Protein AF-A0A351H7L9-F1 (afdb_monomer_lite)

Secondary structure (DSSP, 8-state):
-------------HHHHHHHHH-HHHHHHIIIIIHHHHTT----GGGS-TTS--HHHHHHHHHHIIIIITTTSHHHHHHHHHHHHHHTSPPS-------

pLDDT: mean 80.93, std 16.62, range [38.44, 97.56]
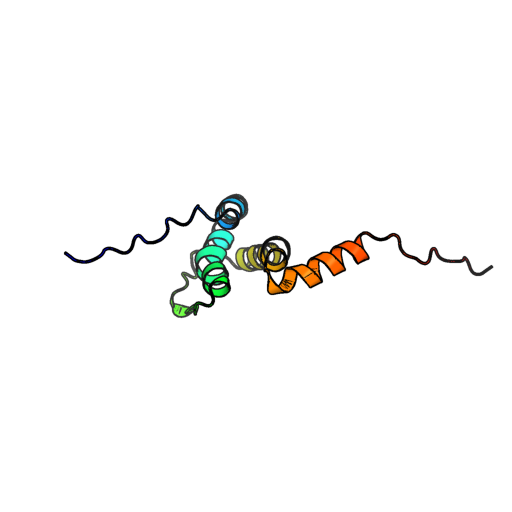
Foldseek 3Di:
DDPPPPDPPPDPDPLLVVVVVVDQLLSLCCVQPVVCVLVVHDHDPVPRDPVRHDPVSVVVNVVCCVPPPVCPDPVCVVVNVVVVVVVPDDPPDDDPPPD

Radius of gyration: 19.95 Å; chains: 1; bounding box: 70×56×25 Å

Structure (mmCIF, N/CA/C/O backbone):
data_AF-A0A351H7L9-F1
#
_entry.id   AF-A0A351H7L9-F1
#
loop_
_atom_site.group_PDB
_atom_site.id
_atom_site.type_symbol
_atom_site.label_atom_id
_atom_site.label_alt_id
_atom_site.label_comp_id
_atom_site.label_asym_id
_atom_site.label_entity_id
_atom_site.label_seq_id
_atom_site.pdbx_PDB_ins_code
_atom_site.Cartn_x
_atom_site.Cartn_y
_atom_site.Cartn_z
_atom_site.occupancy
_atom_site.B_iso_or_equiv
_atom_site.auth_seq_id
_atom_site.auth_comp_id
_atom_site.auth_asym_id
_atom_site.auth_atom_id
_atom_site.pdbx_PDB_model_num
ATOM 1 N N . MET A 1 1 ? -40.372 -13.832 1.786 1.00 38.44 1 MET A N 1
ATOM 2 C CA . MET A 1 1 ? -39.425 -13.238 0.812 1.00 38.44 1 MET A CA 1
ATOM 3 C C . MET A 1 1 ? -38.180 -12.797 1.576 1.00 38.44 1 MET A C 1
ATOM 5 O O . MET A 1 1 ? -38.317 -12.047 2.532 1.00 38.44 1 MET A O 1
ATOM 9 N N . LYS A 1 2 ? -36.995 -13.346 1.270 1.00 43.88 2 LYS A N 1
ATOM 10 C CA . LYS A 1 2 ? -35.740 -12.989 1.960 1.00 43.88 2 LYS A CA 1
ATOM 11 C C . LYS A 1 2 ? -35.255 -11.638 1.428 1.00 43.88 2 LYS A C 1
ATOM 13 O O . LYS A 1 2 ? -35.023 -11.508 0.231 1.00 43.88 2 LYS A O 1
ATOM 18 N N . ASN A 1 3 ? -35.114 -10.653 2.312 1.00 42.78 3 ASN A N 1
ATOM 19 C CA . ASN A 1 3 ? -34.584 -9.331 1.985 1.00 42.78 3 ASN A CA 1
ATOM 20 C C . ASN A 1 3 ? -33.103 -9.451 1.589 1.00 42.78 3 ASN A C 1
ATOM 22 O O . ASN A 1 3 ? -32.223 -9.493 2.449 1.00 42.78 3 ASN A O 1
ATOM 26 N N . LEU A 1 4 ? -32.829 -9.522 0.286 1.00 49.88 4 LEU A N 1
ATOM 27 C CA . LEU A 1 4 ? -31.493 -9.338 -0.275 1.00 49.88 4 LEU A CA 1
ATOM 28 C C . LEU A 1 4 ? -31.113 -7.870 -0.065 1.00 49.88 4 LEU A C 1
ATOM 30 O O . LEU A 1 4 ? -31.461 -7.009 -0.869 1.00 49.88 4 LEU A O 1
ATOM 34 N N . ARG A 1 5 ? -30.440 -7.562 1.052 1.00 47.25 5 ARG A N 1
ATOM 35 C CA . ARG A 1 5 ? -29.791 -6.257 1.224 1.00 47.25 5 ARG A CA 1
ATOM 36 C C . ARG A 1 5 ? -28.846 -6.077 0.041 1.00 47.25 5 ARG A C 1
ATOM 38 O O . ARG A 1 5 ? -27.890 -6.838 -0.095 1.00 47.25 5 ARG A O 1
ATOM 45 N N . ALA A 1 6 ? -29.137 -5.101 -0.814 1.00 46.25 6 ALA A N 1
ATOM 46 C CA . ALA A 1 6 ? -28.242 -4.709 -1.886 1.00 46.25 6 ALA A CA 1
ATOM 47 C C . ALA A 1 6 ? -26.885 -4.360 -1.263 1.00 46.25 6 ALA A C 1
ATOM 49 O O . ALA A 1 6 ? -26.758 -3.403 -0.498 1.00 46.25 6 ALA A O 1
ATOM 50 N N . ILE A 1 7 ? -25.879 -5.184 -1.549 1.00 51.19 7 ILE A N 1
ATOM 51 C CA . ILE A 1 7 ? -24.488 -4.881 -1.230 1.00 51.19 7 ILE A CA 1
ATOM 52 C C . ILE A 1 7 ? -24.177 -3.610 -2.024 1.00 51.19 7 ILE A C 1
ATOM 54 O O . ILE A 1 7 ? -24.386 -3.624 -3.241 1.00 51.19 7 ILE A O 1
ATOM 58 N N . PRO A 1 8 ? -23.729 -2.510 -1.393 1.00 40.34 8 PRO A N 1
ATOM 59 C CA . PRO A 1 8 ? -23.422 -1.308 -2.140 1.00 40.34 8 PRO A CA 1
ATOM 60 C C . PRO A 1 8 ? -22.384 -1.683 -3.192 1.00 40.34 8 PRO A C 1
ATOM 62 O O . PRO A 1 8 ? -21.294 -2.153 -2.857 1.00 40.34 8 PRO A O 1
ATOM 65 N N . SER A 1 9 ? -22.750 -1.523 -4.464 1.00 43.66 9 SER A N 1
ATOM 66 C CA . SER A 1 9 ? -21.834 -1.644 -5.590 1.00 43.66 9 SER A CA 1
ATOM 67 C C . SER A 1 9 ? -20.730 -0.614 -5.350 1.00 43.66 9 SER A C 1
ATOM 69 O O . SER A 1 9 ? -20.908 0.582 -5.600 1.00 43.66 9 SER A O 1
ATOM 71 N N . ARG A 1 10 ? -19.606 -1.055 -4.775 1.00 51.41 10 ARG A N 1
ATOM 72 C CA . ARG A 1 10 ? -18.427 -0.213 -4.607 1.00 51.41 10 ARG A CA 1
ATOM 73 C C . ARG A 1 10 ? -17.995 0.195 -6.003 1.00 51.41 10 ARG A C 1
ATOM 75 O O . ARG A 1 10 ? -17.554 -0.651 -6.781 1.00 51.41 10 ARG A O 1
ATOM 82 N N . LYS A 1 11 ? -18.112 1.491 -6.309 1.00 53.41 11 LYS A N 1
ATOM 83 C CA . LYS A 1 11 ? -17.380 2.095 -7.425 1.00 53.41 11 LYS A CA 1
ATOM 84 C C . LYS A 1 11 ? -15.944 1.558 -7.369 1.00 53.41 11 LYS A C 1
ATOM 86 O O . LYS A 1 11 ? -15.395 1.457 -6.269 1.00 53.41 11 LYS A O 1
ATOM 91 N N . PRO A 1 12 ? -15.358 1.152 -8.503 1.00 53.72 12 PRO A N 1
ATOM 92 C CA . PRO A 1 12 ? -14.033 0.565 -8.485 1.00 53.72 12 PRO A CA 1
ATOM 93 C C . PRO A 1 12 ? -13.059 1.570 -7.880 1.00 53.72 12 PRO A C 1
ATOM 95 O O . PRO A 1 12 ? -12.988 2.713 -8.331 1.00 53.72 12 PRO A O 1
ATOM 98 N N . ASP A 1 13 ? -12.356 1.120 -6.847 1.00 74.19 13 ASP A N 1
ATOM 99 C CA . ASP A 1 13 ? -11.387 1.909 -6.108 1.00 74.19 13 ASP A CA 1
ATOM 100 C C . ASP A 1 13 ? -10.351 2.509 -7.071 1.00 74.19 13 ASP A C 1
ATOM 102 O O . ASP A 1 13 ? -9.692 1.788 -7.833 1.00 74.19 13 ASP A O 1
ATOM 106 N N . ASN A 1 14 ? -10.255 3.840 -7.080 1.00 86.06 14 ASN A N 1
ATOM 107 C CA . ASN A 1 14 ? -9.364 4.571 -7.974 1.00 86.06 14 ASN A CA 1
ATOM 108 C C . ASN A 1 14 ? -7.899 4.168 -7.740 1.00 86.06 14 ASN A C 1
ATOM 110 O O . ASN A 1 14 ? -7.134 4.042 -8.697 1.00 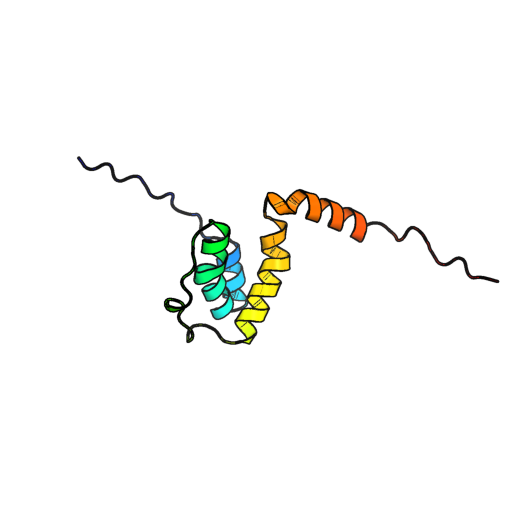86.06 14 ASN A O 1
ATOM 114 N N . HIS A 1 15 ? -7.525 3.880 -6.491 1.00 90.81 15 HIS A N 1
ATOM 115 C CA . HIS A 1 15 ? -6.171 3.463 -6.142 1.00 90.81 15 HIS A CA 1
ATOM 116 C C . HIS A 1 15 ? -5.826 2.103 -6.738 1.00 90.81 15 HIS A C 1
ATOM 118 O O . HIS A 1 15 ? -4.769 1.952 -7.342 1.00 90.81 15 HIS A O 1
ATOM 124 N N . TYR A 1 16 ? -6.748 1.138 -6.680 1.00 92.44 16 TYR A N 1
ATOM 125 C CA . TYR A 1 16 ? -6.534 -0.184 -7.276 1.00 92.44 16 TYR A CA 1
ATOM 126 C C . TYR A 1 16 ? -6.292 -0.105 -8.790 1.00 92.44 16 TYR A C 1
ATOM 128 O O . TYR A 1 16 ? -5.406 -0.776 -9.320 1.00 92.44 16 TYR A O 1
ATOM 136 N N . LYS A 1 17 ? -7.056 0.737 -9.500 1.00 92.81 17 LYS A N 1
ATOM 137 C CA . LYS A 1 17 ? -6.867 0.953 -10.944 1.00 92.81 17 LYS A CA 1
ATOM 138 C C . LYS A 1 17 ? -5.517 1.591 -11.263 1.00 92.81 17 LYS A C 1
ATOM 140 O O . LYS A 1 17 ? -4.901 1.203 -12.251 1.00 92.81 17 LYS A O 1
ATOM 145 N N . LYS A 1 18 ? -5.081 2.570 -10.466 1.00 94.00 18 LYS A N 1
ATOM 146 C CA . LYS A 1 18 ? -3.776 3.226 -10.630 1.00 94.00 18 LYS A CA 1
ATOM 147 C C . LYS A 1 18 ? -2.638 2.247 -10.356 1.00 94.00 18 LYS A C 1
ATOM 149 O O . LYS A 1 18 ? -1.769 2.096 -11.202 1.00 94.00 18 LYS A O 1
ATOM 154 N N . LEU A 1 19 ? -2.703 1.520 -9.242 1.00 94.81 19 LEU A N 1
ATOM 155 C CA . LEU A 1 19 ? -1.703 0.522 -8.871 1.00 94.81 19 LEU A CA 1
ATOM 156 C C . LEU A 1 19 ? -1.564 -0.575 -9.917 1.00 94.81 19 LEU A C 1
ATOM 158 O O . LEU A 1 19 ? -0.445 -0.893 -10.276 1.00 94.81 19 LEU A O 1
ATOM 162 N N . LYS A 1 20 ? -2.662 -1.074 -10.502 1.00 95.81 20 LYS A N 1
ATOM 163 C CA . LYS A 1 20 ? -2.586 -2.073 -11.584 1.00 95.81 20 LYS A CA 1
ATOM 164 C C . LYS A 1 20 ? -1.765 -1.629 -12.797 1.00 95.81 20 LYS A C 1
ATOM 166 O O . LYS A 1 20 ? -1.299 -2.489 -13.533 1.00 95.81 20 LYS A O 1
ATOM 171 N N . LYS A 1 21 ? -1.640 -0.318 -13.032 1.00 96.00 21 LYS A N 1
ATOM 172 C CA . LYS A 1 21 ? -0.803 0.240 -14.104 1.00 96.00 21 LYS A CA 1
ATOM 173 C C . LYS A 1 21 ? 0.671 0.356 -13.706 1.00 96.00 21 LYS A C 1
ATOM 175 O O . LYS A 1 21 ? 1.501 0.484 -14.592 1.00 96.00 21 LYS A O 1
ATOM 180 N N . ILE A 1 22 ? 0.962 0.362 -12.405 1.00 95.06 22 ILE A N 1
ATOM 181 C CA . ILE A 1 22 ? 2.310 0.481 -11.835 1.00 95.06 22 ILE A CA 1
ATOM 182 C C . ILE A 1 22 ? 2.879 -0.918 -11.583 1.00 95.06 22 ILE A C 1
ATOM 184 O O . ILE A 1 22 ? 3.921 -1.264 -12.116 1.00 95.06 22 ILE A O 1
ATOM 188 N N . SER A 1 23 ? 2.164 -1.732 -10.804 1.00 97.31 23 SER A N 1
ATOM 189 C CA . SER A 1 23 ? 2.505 -3.117 -10.500 1.00 97.31 23 SER A CA 1
ATOM 190 C C . SER A 1 23 ? 1.241 -3.940 -10.208 1.00 97.31 23 SER A C 1
ATOM 192 O O . SER A 1 23 ? 0.349 -3.544 -9.445 1.00 97.31 23 SER A O 1
ATOM 194 N N . LEU A 1 24 ? 1.174 -5.135 -10.801 1.00 97.19 24 LEU A N 1
ATOM 195 C CA . LEU A 1 24 ? 0.096 -6.088 -10.541 1.00 97.19 24 LEU A CA 1
ATOM 196 C C . LEU A 1 24 ? 0.167 -6.669 -9.122 1.00 97.19 24 LEU A C 1
ATOM 198 O O . LEU A 1 24 ? -0.890 -6.819 -8.500 1.00 97.19 24 LEU A O 1
ATOM 202 N N . GLY A 1 25 ? 1.365 -6.940 -8.597 1.00 97.56 25 GLY A N 1
ATOM 203 C CA . GLY A 1 25 ? 1.549 -7.455 -7.241 1.00 97.56 25 GLY A CA 1
ATOM 204 C C . GLY A 1 25 ? 1.241 -6.409 -6.171 1.00 97.56 25 GLY A C 1
ATOM 205 O O . GLY A 1 25 ? 0.497 -6.685 -5.228 1.00 97.56 25 GLY A O 1
ATOM 206 N N . ALA A 1 26 ? 1.640 -5.152 -6.378 1.00 97.25 26 ALA A N 1
ATOM 207 C CA . ALA A 1 26 ? 1.267 -4.047 -5.494 1.00 97.25 26 ALA A CA 1
ATOM 208 C C . ALA A 1 26 ? -0.255 -3.819 -5.497 1.00 97.25 26 ALA A C 1
ATOM 210 O O . ALA A 1 26 ? -0.879 -3.609 -4.452 1.00 97.25 26 ALA A O 1
ATOM 211 N N . ALA A 1 27 ? -0.900 -3.926 -6.665 1.00 96.81 27 ALA A N 1
ATOM 212 C CA . ALA A 1 27 ? -2.356 -3.863 -6.757 1.00 96.81 27 ALA A CA 1
ATOM 213 C C . ALA A 1 27 ? -3.043 -5.040 -6.048 1.00 96.81 27 ALA A C 1
ATOM 215 O O . ALA A 1 27 ? -4.106 -4.865 -5.439 1.00 96.81 27 ALA A O 1
ATOM 216 N N . TYR A 1 28 ? -2.459 -6.238 -6.122 1.00 96.94 28 TYR A N 1
ATOM 217 C CA . TYR A 1 28 ? -2.918 -7.396 -5.365 1.00 96.94 28 TYR A CA 1
ATOM 218 C C . TYR A 1 28 ? -2.839 -7.127 -3.856 1.00 96.94 28 TYR A C 1
ATOM 220 O O . TYR A 1 28 ? -3.866 -7.228 -3.176 1.00 96.94 28 TYR A O 1
ATOM 228 N N . LEU A 1 29 ? -1.679 -6.692 -3.351 1.00 95.94 29 LEU A N 1
ATOM 229 C CA . LEU A 1 29 ? -1.460 -6.350 -1.942 1.00 95.94 29 LEU A CA 1
ATOM 230 C C . LEU A 1 29 ? -2.412 -5.253 -1.460 1.00 95.94 29 LEU A C 1
ATOM 232 O O . LEU A 1 29 ? -2.994 -5.366 -0.379 1.00 95.94 29 LEU A O 1
ATOM 236 N N . TYR A 1 30 ? -2.670 -4.233 -2.281 1.00 94.69 30 TYR A N 1
ATOM 237 C CA . TYR A 1 30 ? -3.654 -3.203 -1.959 1.00 94.69 30 TYR A CA 1
ATOM 238 C C . TYR A 1 30 ? -5.036 -3.796 -1.684 1.00 94.69 30 TYR A C 1
ATOM 240 O O . TYR A 1 30 ? -5.668 -3.493 -0.674 1.00 94.69 30 TYR A O 1
ATOM 248 N N . LYS A 1 31 ? -5.509 -4.680 -2.566 1.00 93.81 31 LYS A N 1
ATOM 249 C CA . LYS A 1 31 ? -6.839 -5.284 -2.451 1.00 93.81 31 LYS A CA 1
ATOM 250 C C .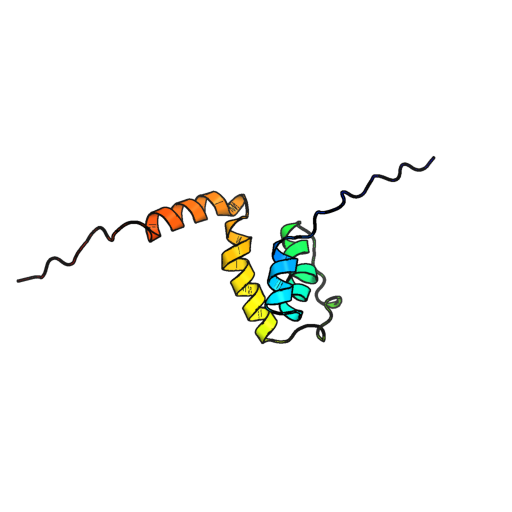 LYS A 1 31 ? -6.918 -6.321 -1.328 1.00 93.81 31 LYS A C 1
ATOM 252 O O . LYS A 1 31 ? -7.954 -6.411 -0.671 1.00 93.81 31 LYS A O 1
ATOM 257 N N . ALA A 1 32 ? -5.868 -7.118 -1.148 1.00 93.81 32 ALA A N 1
ATOM 258 C CA . ALA A 1 32 ? -5.837 -8.231 -0.203 1.00 93.81 32 ALA A CA 1
ATOM 259 C C . ALA A 1 32 ? -5.520 -7.791 1.235 1.00 93.81 32 ALA A C 1
ATOM 261 O O . ALA A 1 32 ? -5.984 -8.431 2.176 1.00 93.81 32 ALA A O 1
ATOM 262 N N . VAL A 1 33 ? -4.760 -6.704 1.406 1.00 93.31 33 VAL A N 1
ATOM 263 C CA . VAL A 1 33 ? -4.216 -6.285 2.705 1.00 93.31 33 VAL A CA 1
ATOM 264 C C . VAL A 1 33 ? -4.650 -4.868 3.067 1.00 93.31 33 VAL A C 1
ATOM 266 O O . VAL A 1 33 ? -5.358 -4.673 4.056 1.00 93.31 33 VAL A O 1
ATOM 269 N N . ILE A 1 34 ? -4.268 -3.875 2.262 1.00 92.06 34 ILE A N 1
ATOM 270 C CA . ILE A 1 34 ? -4.427 -2.455 2.619 1.00 92.06 34 ILE A CA 1
ATOM 271 C C . ILE A 1 34 ? -5.903 -2.065 2.720 1.00 92.06 34 ILE A C 1
ATOM 273 O O . ILE A 1 34 ? -6.345 -1.539 3.739 1.00 92.06 34 ILE A O 1
ATOM 277 N N . LEU A 1 35 ? -6.692 -2.373 1.694 1.00 90.62 35 LEU A N 1
ATOM 278 C CA . LEU A 1 35 ? -8.099 -2.002 1.614 1.00 90.62 35 LEU A CA 1
ATOM 279 C C . LEU A 1 35 ? -8.945 -2.634 2.744 1.00 90.62 35 LEU A C 1
ATOM 281 O O . LEU A 1 35 ? -9.748 -1.917 3.347 1.00 90.62 35 LEU A O 1
ATOM 285 N N . PRO A 1 36 ? -8.790 -3.930 3.090 1.00 90.50 36 PRO A N 1
ATOM 286 C CA . PRO A 1 36 ? -9.408 -4.495 4.287 1.00 90.50 36 PRO A CA 1
ATOM 287 C C . PRO A 1 36 ? -8.974 -3.802 5.584 1.00 90.50 36 PRO A C 1
ATOM 289 O O . PRO A 1 36 ? -9.843 -3.459 6.387 1.00 90.50 36 PRO A O 1
ATOM 292 N N . LYS A 1 37 ? -7.674 -3.527 5.773 1.00 89.31 37 LYS A N 1
ATOM 293 C CA . LYS A 1 37 ? -7.170 -2.828 6.970 1.00 89.31 37 LYS A CA 1
ATOM 294 C C . LYS A 1 37 ? -7.757 -1.427 7.110 1.00 89.31 37 LYS A C 1
ATOM 296 O O . LYS A 1 37 ? -8.194 -1.059 8.196 1.00 89.31 37 LYS A O 1
ATOM 301 N N . MET A 1 38 ? -7.854 -0.677 6.014 1.00 85.81 38 MET A N 1
ATOM 302 C CA . MET A 1 38 ? -8.509 0.638 5.993 1.00 85.81 38 MET A CA 1
ATOM 303 C C . MET A 1 38 ? -9.992 0.576 6.372 1.00 85.81 38 MET A C 1
ATOM 305 O O . MET A 1 38 ? -10.551 1.558 6.843 1.00 85.81 38 MET A O 1
ATOM 309 N N . GLN A 1 39 ? -10.642 -0.570 6.171 1.00 86.69 39 GLN A N 1
ATOM 310 C CA . GLN A 1 39 ? -12.042 -0.797 6.537 1.00 86.69 39 GLN A CA 1
ATOM 311 C C . GLN A 1 39 ? -12.202 -1.353 7.956 1.00 86.69 39 GLN A C 1
ATOM 313 O O . GLN A 1 39 ? -13.296 -1.795 8.302 1.00 86.69 39 GLN A O 1
ATOM 318 N N . GLY A 1 40 ? -11.123 -1.394 8.745 1.00 86.12 40 GLY A N 1
ATOM 319 C CA . GLY A 1 40 ? -11.120 -1.964 10.091 1.00 86.12 40 GLY A CA 1
ATOM 320 C C . GLY A 1 40 ? -11.266 -3.487 10.118 1.00 86.12 40 GLY A C 1
ATOM 321 O O . GLY A 1 40 ? -11.650 -4.042 11.142 1.00 86.12 40 GLY A O 1
ATOM 322 N N . LYS A 1 41 ? -11.002 -4.179 9.002 1.00 90.12 41 LYS A N 1
ATOM 323 C CA . LYS A 1 41 ? -11.087 -5.642 8.931 1.00 90.12 41 LYS A CA 1
ATOM 324 C C . LYS A 1 41 ? -9.748 -6.283 9.267 1.00 90.12 41 LYS A C 1
ATOM 326 O O . LYS A 1 41 ? -8.683 -5.769 8.914 1.00 90.12 41 LYS A O 1
ATOM 331 N N . GLU A 1 42 ? -9.808 -7.453 9.891 1.00 90.06 42 GLU A N 1
ATOM 332 C CA . GLU A 1 42 ? -8.634 -8.304 10.044 1.00 90.06 42 GLU A CA 1
ATOM 333 C C . GLU A 1 42 ? -8.149 -8.825 8.688 1.00 90.06 42 GLU A C 1
ATOM 335 O O . GLU A 1 42 ? -8.933 -9.107 7.779 1.00 90.06 42 GLU A O 1
ATOM 340 N N . VAL A 1 43 ? -6.830 -8.960 8.568 1.00 88.69 43 VAL A N 1
ATOM 341 C CA . VAL A 1 43 ? -6.177 -9.586 7.420 1.00 88.69 43 VAL A CA 1
ATOM 342 C C . VAL A 1 43 ? -5.442 -10.802 7.940 1.00 88.69 43 VAL A C 1
ATOM 344 O O . VAL A 1 43 ? -4.504 -10.670 8.724 1.00 88.69 43 VAL A O 1
ATOM 347 N N . TYR A 1 44 ? -5.873 -11.977 7.495 1.00 86.62 44 TYR A N 1
ATOM 348 C CA . TYR A 1 44 ? -5.214 -13.236 7.814 1.00 86.62 44 TYR A CA 1
ATOM 349 C C . TYR A 1 44 ? -4.098 -13.478 6.802 1.00 86.62 44 TYR A C 1
ATOM 351 O O . TYR A 1 44 ? -4.362 -13.825 5.651 1.00 86.62 44 TYR A O 1
ATOM 359 N N . THR A 1 45 ? -2.852 -13.299 7.234 1.00 80.19 45 THR A N 1
ATOM 360 C CA . THR A 1 45 ? -1.657 -13.429 6.383 1.00 80.19 45 THR A CA 1
ATOM 361 C C . THR A 1 45 ? -1.526 -14.818 5.758 1.00 80.19 45 THR A C 1
ATOM 363 O O . THR A 1 45 ? -1.114 -14.923 4.610 1.00 80.19 45 THR A O 1
ATOM 366 N N . GLY A 1 46 ? -1.995 -15.873 6.434 1.00 86.94 46 GLY A N 1
ATOM 367 C CA . GLY A 1 46 ? -2.037 -17.236 5.885 1.00 86.94 46 GLY A CA 1
ATOM 368 C C . GLY A 1 46 ? -2.986 -17.440 4.693 1.00 86.94 46 GLY A C 1
ATOM 369 O O . GLY A 1 46 ? -2.957 -18.496 4.073 1.00 86.94 46 GLY A O 1
ATOM 370 N N . LYS A 1 47 ? -3.836 -16.456 4.359 1.00 87.19 47 LYS A N 1
ATOM 371 C CA . LYS A 1 47 ? -4.707 -16.474 3.165 1.00 87.19 47 LYS A CA 1
ATOM 372 C C . LYS A 1 47 ? -4.189 -15.586 2.032 1.00 87.19 47 LYS A C 1
ATOM 374 O O . LYS A 1 47 ? -4.836 -15.489 0.989 1.00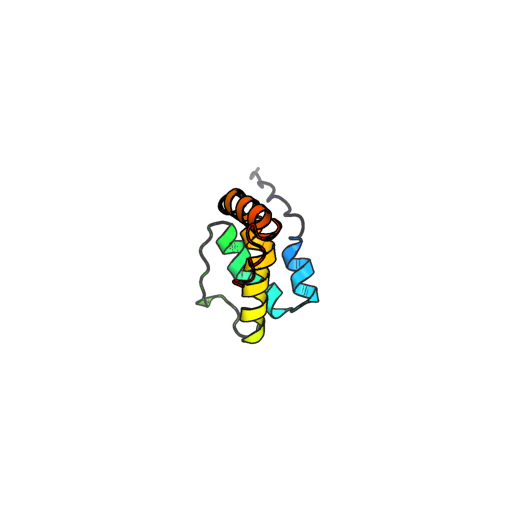 87.19 47 LYS A O 1
ATOM 379 N N . VAL A 1 48 ? -3.063 -14.907 2.240 1.00 92.12 48 VAL A N 1
ATOM 380 C CA . VAL A 1 48 ? -2.428 -14.081 1.215 1.00 92.12 48 VAL A CA 1
ATOM 381 C C . VAL A 1 48 ? -1.663 -15.006 0.269 1.00 92.12 48 VAL A C 1
ATOM 383 O O . VAL A 1 48 ? -0.880 -15.847 0.701 1.00 92.12 48 VAL A O 1
ATOM 386 N N . ASN A 1 49 ? -1.912 -14.871 -1.031 1.00 94.69 49 ASN A N 1
ATOM 387 C CA . ASN A 1 49 ? -1.205 -15.617 -2.058 1.00 94.69 49 ASN A CA 1
ATOM 388 C C . ASN A 1 49 ? 0.194 -15.018 -2.238 1.00 94.69 49 ASN A C 1
ATOM 390 O O . ASN A 1 49 ? 0.350 -14.009 -2.923 1.00 94.69 49 ASN A O 1
ATOM 394 N N . MET A 1 50 ? 1.194 -15.668 -1.648 1.00 93.44 50 MET A N 1
ATOM 395 C CA . MET A 1 50 ? 2.593 -15.233 -1.701 1.00 93.44 50 MET A CA 1
ATOM 396 C C . MET A 1 50 ? 3.216 -15.329 -3.101 1.00 93.44 50 MET A C 1
ATOM 398 O O . MET A 1 50 ? 4.256 -14.738 -3.326 1.00 93.44 50 MET A O 1
ATOM 402 N N . SER A 1 51 ? 2.585 -16.036 -4.047 1.00 95.75 51 SER A N 1
ATOM 403 C CA . SER A 1 51 ? 3.036 -16.082 -5.452 1.00 95.75 51 SER A CA 1
ATOM 404 C C . SER A 1 51 ? 2.480 -14.948 -6.319 1.00 95.75 51 SER A C 1
ATOM 406 O O . SER A 1 51 ? 2.773 -14.880 -7.508 1.00 95.75 51 SER A O 1
ATOM 408 N N . ALA A 1 52 ? 1.618 -14.091 -5.762 1.00 95.69 52 ALA A N 1
ATOM 409 C CA . ALA A 1 52 ? 0.967 -13.017 -6.511 1.00 95.69 52 ALA A CA 1
ATOM 410 C C . ALA A 1 52 ? 1.735 -11.686 -6.485 1.00 95.69 52 ALA A C 1
ATOM 412 O O . ALA A 1 52 ? 1.245 -10.718 -7.066 1.00 95.69 52 ALA A O 1
ATOM 413 N N . PHE A 1 53 ? 2.858 -11.613 -5.770 1.00 96.69 53 PHE A N 1
ATOM 414 C CA . PHE A 1 53 ? 3.665 -10.408 -5.615 1.00 96.69 53 PHE A CA 1
ATOM 415 C C . PHE A 1 53 ? 5.104 -10.771 -5.241 1.00 96.69 53 PHE A C 1
ATOM 417 O O . PHE A 1 53 ? 5.336 -11.809 -4.621 1.00 96.69 53 PHE A O 1
ATOM 424 N N . ASP A 1 54 ? 6.029 -9.878 -5.563 1.00 96.75 54 ASP A N 1
ATOM 425 C CA . ASP A 1 54 ? 7.442 -9.967 -5.212 1.00 96.75 54 ASP A CA 1
ATOM 426 C C . ASP A 1 54 ? 7.810 -8.970 -4.104 1.00 96.75 54 ASP A C 1
ATOM 428 O O . ASP A 1 54 ? 6.994 -8.169 -3.643 1.00 96.75 54 ASP A O 1
ATOM 432 N N . HIS A 1 55 ? 9.063 -9.010 -3.648 1.00 94.75 55 HIS A N 1
ATOM 433 C CA . HIS A 1 55 ? 9.540 -8.104 -2.602 1.00 94.75 55 HIS A CA 1
ATOM 434 C C . HIS A 1 55 ? 9.399 -6.623 -2.995 1.00 94.75 55 HIS A C 1
ATOM 436 O O . HIS A 1 55 ? 8.899 -5.827 -2.204 1.00 94.75 55 HIS A O 1
ATOM 442 N N . GLU A 1 56 ? 9.748 -6.274 -4.235 1.00 97.06 56 GLU A N 1
ATOM 443 C CA . GLU A 1 56 ? 9.640 -4.907 -4.767 1.00 97.06 56 GLU A CA 1
ATOM 444 C C . GLU A 1 56 ? 8.193 -4.385 -4.741 1.00 97.06 56 GLU A C 1
ATOM 446 O O . GLU A 1 56 ? 7.943 -3.205 -4.496 1.00 97.06 56 GLU A O 1
ATOM 451 N N . ASP A 1 57 ? 7.202 -5.267 -4.900 1.00 96.94 57 ASP A N 1
ATOM 452 C CA . ASP A 1 57 ? 5.790 -4.884 -4.836 1.00 96.94 57 ASP A CA 1
ATOM 453 C C . ASP A 1 57 ? 5.367 -4.417 -3.443 1.00 96.94 57 ASP A C 1
ATOM 455 O O . ASP A 1 57 ? 4.445 -3.602 -3.317 1.00 96.94 57 ASP A O 1
ATOM 459 N N . ILE A 1 58 ? 6.031 -4.928 -2.399 1.00 94.94 58 ILE A N 1
ATOM 460 C CA . ILE A 1 58 ? 5.827 -4.501 -1.013 1.00 94.94 58 ILE A CA 1
ATOM 461 C C . ILE A 1 58 ? 6.313 -3.059 -0.846 1.00 94.94 58 ILE A C 1
ATOM 463 O O . ILE A 1 58 ? 5.616 -2.242 -0.242 1.00 94.94 58 ILE A O 1
ATOM 467 N N . GLU A 1 59 ? 7.476 -2.723 -1.401 1.00 95.81 59 GLU A N 1
ATOM 468 C CA . GLU A 1 59 ? 8.013 -1.360 -1.361 1.00 95.81 59 GLU A CA 1
ATOM 469 C C . GLU A 1 59 ? 7.092 -0.395 -2.115 1.00 95.81 59 GLU A C 1
ATOM 471 O O . GLU A 1 59 ? 6.638 0.604 -1.548 1.00 95.81 59 GLU A O 1
ATOM 476 N N . ILE A 1 60 ? 6.694 -0.765 -3.339 1.00 96.25 60 ILE A N 1
ATOM 477 C CA . ILE A 1 60 ? 5.778 0.026 -4.172 1.00 96.25 60 ILE A CA 1
ATOM 478 C C . ILE A 1 60 ? 4.472 0.315 -3.428 1.00 96.25 60 ILE A C 1
ATOM 480 O O . ILE A 1 60 ? 3.992 1.453 -3.442 1.00 96.25 60 ILE A O 1
ATOM 484 N N . ILE A 1 61 ? 3.860 -0.685 -2.778 1.00 95.12 61 ILE A N 1
ATOM 485 C CA . ILE A 1 61 ? 2.588 -0.462 -2.083 1.00 95.12 61 ILE A CA 1
ATOM 486 C C . ILE A 1 61 ? 2.751 0.364 -0.804 1.00 95.12 61 ILE A C 1
ATOM 488 O O . ILE A 1 61 ? 1.859 1.156 -0.487 1.00 95.12 61 ILE A O 1
ATOM 492 N N . CYS A 1 62 ? 3.864 0.216 -0.085 1.00 93.56 62 CYS A N 1
ATOM 493 C CA . CYS A 1 62 ? 4.163 1.008 1.106 1.00 93.56 62 CYS A CA 1
ATOM 494 C C . CYS A 1 62 ? 4.305 2.492 0.762 1.00 93.56 62 CYS A C 1
ATOM 496 O O . CYS A 1 62 ? 3.632 3.331 1.373 1.00 93.56 62 CYS A O 1
ATOM 498 N N . ASP A 1 63 ? 5.095 2.812 -0.262 1.00 93.81 63 ASP A N 1
ATOM 499 C CA . ASP A 1 63 ? 5.248 4.184 -0.743 1.00 93.81 63 ASP A CA 1
ATOM 500 C C . ASP A 1 63 ? 3.928 4.721 -1.283 1.00 93.81 63 ASP A C 1
ATOM 502 O O . ASP A 1 63 ? 3.476 5.805 -0.897 1.00 93.81 63 ASP A O 1
ATOM 506 N N . TYR A 1 64 ? 3.235 3.936 -2.109 1.00 93.56 64 TYR A N 1
ATOM 507 C CA . TYR A 1 64 ? 1.939 4.342 -2.631 1.00 93.56 64 TYR A CA 1
ATOM 508 C C . TYR A 1 64 ? 0.954 4.667 -1.504 1.00 93.56 64 TYR A C 1
ATOM 510 O O . TYR A 1 64 ? 0.286 5.704 -1.557 1.00 93.56 64 TYR A O 1
ATOM 518 N N . TYR A 1 65 ? 0.876 3.817 -0.475 1.00 91.25 65 TYR A N 1
ATOM 519 C CA . TYR A 1 65 ? 0.019 4.042 0.683 1.00 91.25 65 TYR A CA 1
ATOM 520 C C . TYR A 1 65 ? 0.393 5.337 1.401 1.00 91.25 65 TYR A C 1
ATOM 522 O O . TYR A 1 65 ? -0.483 6.170 1.632 1.00 91.25 65 TYR A O 1
ATOM 530 N N . LYS A 1 66 ? 1.677 5.544 1.704 1.00 88.38 66 LYS A N 1
ATOM 531 C CA . LYS A 1 66 ? 2.175 6.741 2.391 1.00 88.38 66 LYS A CA 1
ATOM 532 C C . LYS A 1 66 ? 1.787 8.027 1.660 1.00 88.38 66 LYS A C 1
ATOM 534 O O . LYS A 1 66 ? 1.257 8.939 2.289 1.00 88.38 66 LYS A O 1
ATOM 539 N N . TYR A 1 67 ? 2.019 8.088 0.350 1.00 86.12 67 TYR A N 1
ATOM 540 C CA . TYR A 1 67 ? 1.860 9.325 -0.420 1.00 86.12 67 TYR A CA 1
ATOM 541 C C . TYR A 1 67 ? 0.443 9.562 -0.950 1.00 86.12 67 TYR A C 1
ATOM 543 O O . TYR A 1 67 ? 0.052 10.712 -1.121 1.00 86.12 67 TYR A O 1
ATOM 551 N N . ASN A 1 68 ? -0.335 8.507 -1.210 1.00 85.69 68 ASN A N 1
ATOM 552 C CA . ASN A 1 68 ? -1.623 8.635 -1.905 1.00 85.69 68 ASN A CA 1
ATOM 553 C C . ASN A 1 68 ? -2.828 8.229 -1.059 1.00 85.69 68 ASN A C 1
ATOM 555 O O . ASN A 1 68 ? -3.937 8.628 -1.377 1.00 85.69 68 ASN A O 1
ATOM 559 N N . VAL A 1 69 ? -2.648 7.402 -0.027 1.00 85.50 69 VAL A N 1
ATOM 560 C CA . VAL A 1 69 ? -3.776 6.795 0.700 1.00 85.50 69 VAL A CA 1
ATOM 561 C C . VAL A 1 69 ? -3.842 7.297 2.137 1.00 85.50 69 VAL A C 1
ATOM 563 O O . VAL A 1 69 ? -4.907 7.675 2.616 1.00 85.50 69 VAL A O 1
ATOM 566 N N . ALA A 1 70 ? -2.707 7.335 2.834 1.00 83.31 70 ALA A N 1
ATOM 567 C CA . ALA A 1 70 ? -2.624 7.757 4.226 1.00 83.31 70 ALA A CA 1
ATOM 568 C C . ALA A 1 70 ? -3.027 9.226 4.407 1.00 83.31 70 ALA A C 1
ATOM 570 O O . ALA A 1 70 ? -3.681 9.544 5.397 1.00 83.31 70 ALA A O 1
ATOM 571 N N . ALA A 1 71 ? -2.676 10.086 3.449 1.00 73.06 71 ALA A N 1
ATOM 572 C CA . ALA A 1 71 ? -3.027 11.505 3.434 1.00 73.06 71 ALA A CA 1
ATOM 573 C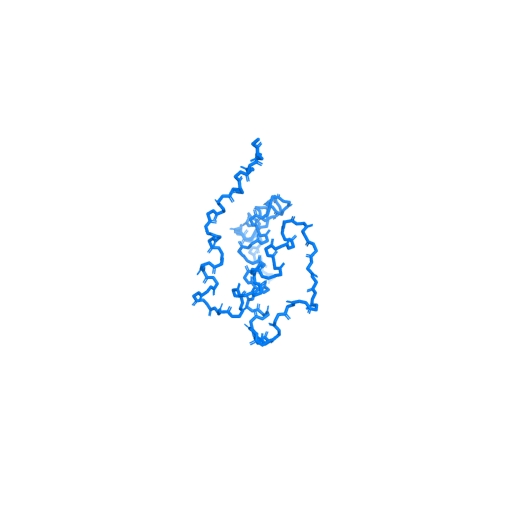 C . ALA A 1 71 ? -4.535 11.759 3.250 1.00 73.06 71 ALA A C 1
ATOM 575 O O . ALA A 1 71 ? -5.073 12.718 3.796 1.00 73.06 71 ALA A O 1
ATOM 576 N N . GLU A 1 72 ? -5.232 10.887 2.515 1.00 73.62 72 GLU A N 1
ATOM 577 C CA . GLU A 1 72 ? -6.672 11.016 2.255 1.00 73.62 72 GLU A CA 1
ATOM 578 C C . GLU A 1 72 ? -7.535 10.559 3.443 1.00 73.62 72 GLU A C 1
ATOM 580 O O . GLU A 1 72 ? -8.749 10.783 3.467 1.00 73.62 72 GLU A O 1
ATOM 585 N N . ARG A 1 73 ? -6.927 9.920 4.451 1.00 75.25 73 ARG A N 1
ATOM 586 C CA . ARG A 1 73 ? -7.652 9.438 5.626 1.00 75.25 73 ARG A CA 1
ATOM 587 C C . ARG A 1 73 ? -8.158 10.601 6.486 1.00 75.25 73 ARG A C 1
ATOM 589 O O . ARG A 1 73 ? -7.373 11.497 6.802 1.00 75.25 73 ARG A O 1
ATOM 596 N N . PRO A 1 74 ? -9.420 10.562 6.957 1.00 74.25 74 PRO A N 1
ATOM 597 C CA . PRO A 1 74 ? -9.978 11.622 7.794 1.00 74.25 74 PRO A CA 1
ATOM 598 C C . PRO A 1 74 ? -9.148 11.907 9.047 1.00 74.25 74 PRO A C 1
ATOM 600 O O . PRO A 1 74 ? -9.001 13.066 9.419 1.00 74.25 74 PRO A O 1
ATOM 603 N N . GLU A 1 75 ? -8.570 10.869 9.663 1.00 77.94 75 GLU A N 1
ATOM 604 C CA . GLU A 1 75 ? -7.786 11.016 10.895 1.00 77.94 75 GLU A CA 1
ATOM 605 C C . GLU A 1 75 ? -6.458 11.750 10.659 1.00 77.94 75 GLU A C 1
ATOM 607 O O . GLU A 1 75 ? -5.961 12.446 11.539 1.00 77.94 75 GLU A O 1
ATOM 612 N N . ASN A 1 76 ? -5.901 11.632 9.452 1.00 77.44 76 ASN A N 1
ATOM 613 C CA . ASN A 1 76 ? -4.605 12.206 9.095 1.00 77.44 76 ASN A CA 1
ATOM 614 C C . ASN A 1 76 ? -4.727 13.528 8.337 1.00 77.44 76 ASN A C 1
ATOM 616 O O . ASN A 1 76 ? -3.733 14.238 8.193 1.00 77.44 76 ASN A O 1
ATOM 620 N N . LYS A 1 77 ? -5.924 13.869 7.851 1.00 76.81 77 LYS A N 1
ATOM 621 C CA . LYS A 1 77 ? -6.150 15.017 6.972 1.00 76.81 77 LYS A CA 1
ATOM 622 C C . LYS A 1 77 ? -5.669 16.333 7.588 1.00 76.81 77 LYS A C 1
ATOM 624 O O . LYS A 1 77 ? -4.967 17.087 6.926 1.00 76.81 77 LYS A O 1
ATOM 629 N N . VAL A 1 78 ? -5.970 16.573 8.867 1.00 79.06 78 VAL A N 1
ATOM 630 C CA . VAL A 1 78 ? -5.560 17.801 9.578 1.00 79.06 78 VAL A CA 1
ATOM 631 C C . VAL A 1 78 ? -4.035 17.914 9.672 1.00 79.06 78 VAL A C 1
ATOM 633 O O . VAL A 1 78 ? -3.472 18.978 9.418 1.00 79.06 78 VAL A O 1
ATOM 636 N N . LEU A 1 79 ? -3.353 16.811 9.995 1.00 80.44 79 LEU A N 1
ATOM 637 C CA . LEU A 1 79 ? -1.891 16.774 10.078 1.00 80.44 79 LEU A CA 1
ATOM 638 C C . LEU A 1 79 ? -1.243 16.916 8.698 1.00 80.44 79 LEU A C 1
ATOM 640 O O . LEU A 1 79 ? -0.240 17.610 8.561 1.00 80.44 79 LEU A O 1
ATOM 644 N N . PHE A 1 80 ? -1.828 16.301 7.670 1.00 78.12 80 PHE A N 1
ATOM 645 C CA . PHE A 1 80 ? -1.345 16.402 6.298 1.00 78.12 80 PHE A CA 1
ATOM 646 C C . PHE A 1 80 ? -1.498 17.822 5.734 1.00 78.12 80 PHE A C 1
ATOM 648 O O . PHE A 1 80 ? -0.574 18.344 5.108 1.00 78.12 80 PHE A O 1
ATOM 655 N N . GLU A 1 81 ? -2.632 18.478 5.991 1.00 80.56 81 GLU A N 1
ATOM 656 C CA . GLU A 1 81 ? -2.859 19.879 5.625 1.00 80.56 81 GLU A CA 1
ATOM 657 C C . GLU A 1 81 ? -1.878 20.815 6.342 1.00 80.56 81 GLU A C 1
ATOM 659 O O . GLU A 1 81 ? -1.331 21.724 5.715 1.00 80.56 81 GLU A O 1
ATOM 664 N N . LEU A 1 82 ? -1.618 20.585 7.636 1.00 83.69 82 LEU A N 1
ATOM 665 C CA . LEU A 1 82 ? -0.626 21.344 8.399 1.00 83.69 82 LEU A CA 1
ATOM 666 C C . LEU A 1 82 ? 0.786 21.151 7.835 1.00 83.69 82 LEU A C 1
ATOM 668 O O . LEU A 1 82 ? 1.474 22.136 7.574 1.00 83.69 82 LEU A O 1
ATOM 672 N N . TYR A 1 83 ? 1.200 19.902 7.608 1.00 81.31 83 TYR A N 1
ATOM 673 C CA . TYR A 1 83 ? 2.498 19.585 7.016 1.00 81.31 83 TYR A CA 1
ATOM 674 C C . TYR A 1 83 ? 2.670 20.276 5.663 1.00 81.31 83 TYR A C 1
ATOM 676 O O . TYR A 1 83 ? 3.658 20.973 5.465 1.00 81.31 83 TYR A O 1
ATOM 684 N N . SER A 1 84 ? 1.675 20.163 4.778 1.00 80.50 84 SER A N 1
ATOM 685 C CA . SER A 1 84 ? 1.713 20.759 3.437 1.00 80.50 84 SER A CA 1
ATOM 686 C C . SER A 1 84 ? 1.859 22.284 3.480 1.00 80.50 84 SER A C 1
ATOM 688 O O . SER A 1 84 ? 2.594 22.862 2.678 1.00 80.50 84 SER A O 1
ATOM 690 N N . LYS A 1 85 ? 1.191 22.947 4.438 1.00 85.44 85 LYS A N 1
ATOM 691 C CA . LYS A 1 85 ? 1.323 24.396 4.665 1.00 85.44 85 LYS A CA 1
ATOM 692 C C . LYS A 1 85 ? 2.729 24.781 5.120 1.00 85.44 85 LYS A C 1
ATOM 694 O O . LYS A 1 85 ? 3.254 25.778 4.642 1.00 85.44 85 LYS A O 1
ATOM 699 N N . ILE A 1 86 ? 3.328 24.004 6.022 1.00 84.00 86 ILE A N 1
ATOM 700 C CA . ILE A 1 86 ? 4.679 24.270 6.536 1.00 84.00 86 ILE A CA 1
ATOM 701 C C . ILE A 1 86 ? 5.732 23.988 5.458 1.00 84.00 86 ILE A C 1
ATOM 703 O O . ILE A 1 86 ? 6.623 24.803 5.255 1.00 84.00 86 ILE A O 1
ATOM 707 N N . SER A 1 87 ? 5.621 22.873 4.731 1.00 79.81 87 SER A N 1
ATOM 708 C CA . SER A 1 87 ? 6.584 22.490 3.690 1.00 79.81 87 SER A CA 1
ATOM 709 C C . SER A 1 87 ? 6.565 23.413 2.472 1.00 79.81 87 SER A C 1
ATOM 711 O O . SER A 1 87 ? 7.568 23.524 1.777 1.00 79.81 87 SER A O 1
ATOM 713 N N . GLY A 1 88 ? 5.419 24.036 2.183 1.00 79.75 88 GLY A N 1
ATOM 714 C CA . GLY A 1 88 ? 5.281 25.005 1.095 1.00 79.75 88 GLY A CA 1
ATOM 715 C C . GLY A 1 88 ? 5.642 26.441 1.484 1.00 79.75 88 GLY A C 1
ATOM 716 O O . GLY A 1 88 ? 5.689 27.303 0.607 1.00 79.75 88 GLY A O 1
ATOM 717 N N . ALA A 1 89 ? 5.865 26.725 2.770 1.00 80.94 89 ALA A N 1
ATOM 718 C CA . ALA A 1 89 ? 6.247 28.056 3.217 1.00 80.94 89 ALA A CA 1
ATOM 719 C C . ALA A 1 89 ? 7.733 28.315 2.906 1.00 80.94 89 ALA A C 1
ATOM 721 O O . ALA A 1 89 ? 8.562 27.423 3.104 1.00 80.94 89 ALA A O 1
ATOM 722 N N . PRO A 1 90 ? 8.102 29.523 2.441 1.00 75.88 90 PRO A N 1
ATOM 723 C CA . PRO A 1 90 ? 9.506 29.882 2.305 1.00 75.88 90 PRO A CA 1
ATOM 724 C C . PRO A 1 90 ? 10.195 29.792 3.678 1.00 75.88 90 PRO A C 1
ATOM 726 O O . PRO A 1 90 ? 9.595 30.184 4.686 1.00 75.88 90 PRO A O 1
ATOM 729 N N . PRO A 1 91 ? 11.433 29.272 3.751 1.00 71.56 91 PRO A N 1
ATOM 730 C CA . PRO A 1 91 ? 12.167 29.209 5.006 1.00 71.56 91 PRO A CA 1
ATOM 731 C C . PRO A 1 91 ? 12.306 30.618 5.588 1.00 71.56 91 PRO A C 1
ATOM 733 O O . PRO A 1 91 ? 12.744 31.538 4.901 1.00 71.56 91 PRO A O 1
ATOM 736 N N . LEU A 1 92 ? 11.923 30.785 6.858 1.00 69.00 92 LEU A N 1
ATOM 737 C CA . LEU A 1 92 ? 11.896 32.098 7.514 1.00 69.00 92 LEU A CA 1
ATOM 738 C C . LEU A 1 92 ? 13.288 32.732 7.669 1.00 69.00 92 LEU A C 1
ATOM 740 O O . LEU A 1 92 ? 13.383 33.942 7.832 1.00 69.00 92 LEU A O 1
ATOM 744 N N . ASN A 1 93 ? 14.349 31.926 7.598 1.00 61.22 93 ASN A N 1
ATOM 745 C CA . ASN A 1 93 ? 15.724 32.378 7.746 1.00 61.22 93 ASN A CA 1
ATOM 746 C C . ASN A 1 93 ? 16.496 32.066 6.459 1.00 61.22 93 ASN A C 1
ATOM 748 O O . ASN A 1 93 ? 17.006 30.959 6.282 1.00 61.22 93 ASN A O 1
ATOM 752 N N . SER A 1 94 ? 16.605 33.049 5.563 1.00 56.34 94 SER A N 1
ATOM 753 C CA . SER A 1 94 ? 17.788 33.143 4.708 1.00 56.34 94 SER A CA 1
ATOM 754 C C . SER A 1 94 ? 18.981 33.348 5.635 1.00 56.34 94 SER A C 1
ATOM 756 O O . SER A 1 94 ? 18.908 34.208 6.512 1.00 56.34 94 SER A O 1
ATOM 758 N N . HIS A 1 95 ? 20.036 32.551 5.484 1.00 54.88 95 HIS A N 1
ATOM 759 C CA . HIS A 1 95 ? 21.308 32.773 6.166 1.00 54.88 95 HIS A CA 1
ATOM 760 C C . HIS A 1 95 ? 21.646 34.272 6.168 1.00 54.88 95 HIS A C 1
ATOM 762 O O . HIS A 1 95 ? 21.831 34.866 5.109 1.00 54.88 95 HIS A O 1
ATOM 768 N N . SER A 1 96 ? 21.697 34.886 7.350 1.00 58.84 96 SER A N 1
ATOM 769 C CA . SER A 1 96 ? 22.523 36.072 7.513 1.00 58.84 96 SER A CA 1
ATOM 770 C C . SER A 1 96 ? 23.953 35.568 7.402 1.00 58.84 96 SER A C 1
ATOM 772 O O . SER A 1 96 ? 24.391 34.788 8.251 1.00 58.84 96 SER A O 1
ATOM 774 N N . ASP A 1 97 ? 24.644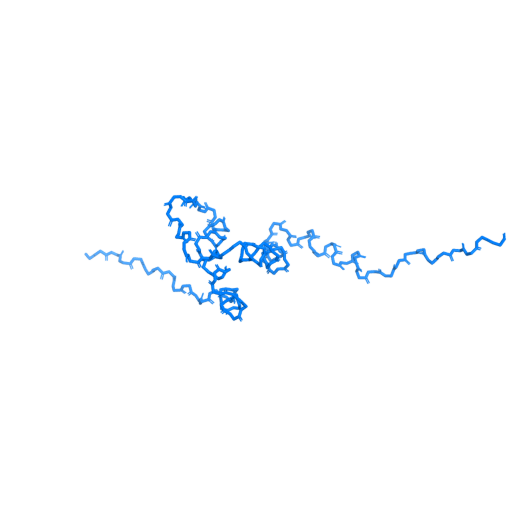 35.943 6.330 1.00 57.06 97 ASP A N 1
ATOM 775 C CA . ASP A 1 97 ? 26.088 35.772 6.249 1.00 57.06 97 ASP A CA 1
ATOM 776 C C . ASP A 1 97 ? 26.691 36.460 7.478 1.00 57.06 97 ASP A C 1
ATOM 778 O O . ASP A 1 97 ? 26.514 37.663 7.688 1.00 57.06 97 ASP A O 1
ATOM 782 N N . PHE A 1 98 ? 27.332 35.680 8.348 1.00 57.19 98 PHE A N 1
ATOM 783 C CA . PHE A 1 98 ? 28.156 36.248 9.404 1.00 57.19 98 PHE A CA 1
ATOM 784 C C . PHE A 1 98 ? 29.396 36.831 8.719 1.00 57.19 98 PHE A C 1
ATOM 786 O O . PHE A 1 98 ? 30.237 36.076 8.232 1.00 57.19 98 PHE A O 1
ATOM 793 N N . ILE A 1 99 ? 29.429 38.166 8.623 1.00 51.44 99 ILE A N 1
ATOM 794 C CA . ILE A 1 99 ? 30.586 38.972 8.199 1.00 51.44 99 ILE A CA 1
ATOM 795 C C . ILE A 1 99 ? 31.682 38.881 9.262 1.00 51.44 99 ILE A C 1
ATOM 797 O O . ILE A 1 99 ? 31.335 38.987 10.462 1.00 51.44 99 ILE A O 1
#

Sequence (99 aa):
MKNLRAIPSRKPDNHYKKLKKISLGAAYLYKAVILPKMQGKEVYTGKVNMSAFDHEDIEIICDYYKYNVAAERPENKVLFELYSKISGAPPLNSHSDFI